Protein AF-D6AC96-F1 (afdb_monomer)

pLDDT: mean 76.66, std 16.18, range [40.34, 94.44]

Nearest PDB structures (foldseek):
  7p3f-assembly1_C  TM=6.877E-01  e=2.496E+00  Streptomyces coelicolor A3(2)
  7oyc-assembly1_X2  TM=3.432E-01  e=4.696E+00  Xenopus laevis
  9cai-assembly1_AX  TM=2.100E-01  e=1.604E+00  Caenorhabditis elegans
  8rxh-assembly1_SP  TM=2.073E-01  e=1.939E+00  Leishmania major strain Friedlin
  6zj3-assembly1_SP  TM=2.235E-01  e=3.018E+00  Euglena gracilis

Secondary structure (DSSP, 8-state):
-----------EEEEEE-TTS-TT---EEEEETTT-PEEEE-EEPPHHHHHHHHHH--STTS--SPPTT---EEPPGGGGGGSPP---S-------

Solvent-accessible surface area (backbone atoms only — not comparable to full-atom values): 6417 Å² total; per-residue (Å²): 135,83,78,80,74,77,71,78,72,76,44,66,42,83,55,46,62,45,89,85,44,63,100,84,60,60,38,32,37,29,34,25,73,76,80,71,46,76,48,72,50,58,47,72,49,51,70,68,60,49,53,52,53,37,71,74,48,57,66,92,95,53,78,58,73,78,54,94,93,55,79,63,64,47,73,63,77,84,52,56,81,52,55,84,74,79,74,77,80,74,83,77,76,81,80,134

Foldseek 3Di:
DDPPPPPPPQPWAWQDWDPPDDPPFIWTWTARPVPRDIDIDAAFDDPVRLVVQPVVPDDPPDHSDADPPGTDGDDDPVCVVSDDDDPPDDPPPDDD

Organism: NCBI:txid457431

Structure (mmCIF, N/CA/C/O backbone):
data_AF-D6AC96-F1
#
_entry.id   AF-D6AC96-F1
#
loop_
_atom_site.group_PDB
_atom_site.id
_atom_site.type_symbol
_atom_site.label_atom_id
_atom_site.label_alt_id
_atom_site.label_comp_id
_atom_site.label_asym_id
_atom_site.label_entity_id
_atom_site.label_seq_id
_atom_site.pdbx_PDB_ins_code
_atom_site.Cartn_x
_atom_site.Cartn_y
_atom_site.Cartn_z
_atom_site.occupancy
_atom_site.B_iso_or_equiv
_atom_site.auth_seq_id
_atom_site.auth_comp_id
_atom_site.auth_asym_id
_atom_site.auth_atom_id
_atom_site.pdbx_PDB_model_num
ATOM 1 N N . MET A 1 1 ? -19.832 -30.135 -19.142 1.00 45.22 1 MET A N 1
ATOM 2 C CA . MET A 1 1 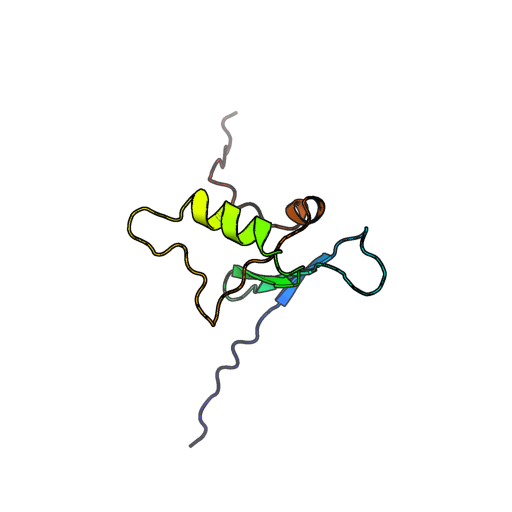? -18.846 -30.052 -18.044 1.00 45.22 1 MET A CA 1
ATOM 3 C C . MET A 1 1 ? -18.895 -28.633 -17.521 1.00 45.22 1 MET A C 1
ATOM 5 O O . MET A 1 1 ? -18.444 -27.725 -18.198 1.00 45.22 1 MET A O 1
ATOM 9 N N . GLN A 1 2 ? -19.592 -28.431 -16.408 1.00 40.34 2 GLN A N 1
ATOM 10 C CA . GLN A 1 2 ? -19.753 -27.117 -15.7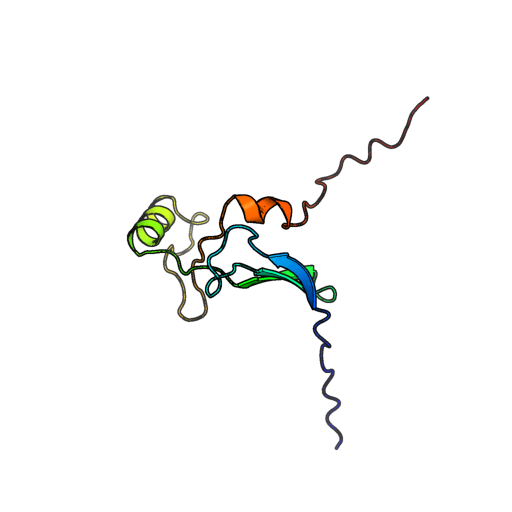87 1.00 40.34 2 GLN A CA 1
ATOM 11 C C . GLN A 1 2 ? -18.550 -26.959 -14.865 1.00 40.34 2 GLN A C 1
ATOM 13 O O . GLN A 1 2 ? -18.499 -27.578 -13.805 1.00 40.34 2 GLN A O 1
ATOM 18 N N . SER A 1 3 ? -17.532 -26.238 -15.327 1.00 51.44 3 SER A N 1
ATOM 19 C CA . SER A 1 3 ? -16.423 -25.830 -14.477 1.00 51.44 3 SER A CA 1
ATOM 20 C C . SER A 1 3 ? -16.999 -24.881 -13.445 1.00 51.44 3 SER A C 1
ATOM 22 O O . SER A 1 3 ? -17.334 -23.759 -13.779 1.00 51.44 3 SER A O 1
ATOM 24 N N . THR A 1 4 ? -17.194 -25.330 -12.212 1.00 52.16 4 THR A N 1
ATOM 25 C CA . THR A 1 4 ? -17.625 -24.460 -11.120 1.00 52.16 4 THR A CA 1
ATOM 26 C C . THR A 1 4 ? -16.506 -23.460 -10.851 1.00 52.16 4 THR A C 1
ATOM 28 O O . THR A 1 4 ? -15.572 -23.748 -10.104 1.00 52.16 4 THR A O 1
ATOM 31 N N . TRP A 1 5 ? -16.562 -22.286 -11.479 1.00 55.69 5 TRP A N 1
ATOM 32 C CA . TRP A 1 5 ? -15.777 -21.143 -11.036 1.00 55.69 5 TRP A CA 1
ATOM 33 C C . TRP A 1 5 ? -16.268 -20.841 -9.626 1.00 55.69 5 TRP A C 1
ATOM 35 O O . TRP A 1 5 ? -17.359 -20.307 -9.429 1.00 55.69 5 TRP A O 1
ATOM 45 N N . ARG A 1 6 ? -15.486 -21.229 -8.618 1.00 53.78 6 ARG A N 1
ATOM 46 C CA . ARG A 1 6 ? -15.567 -20.561 -7.327 1.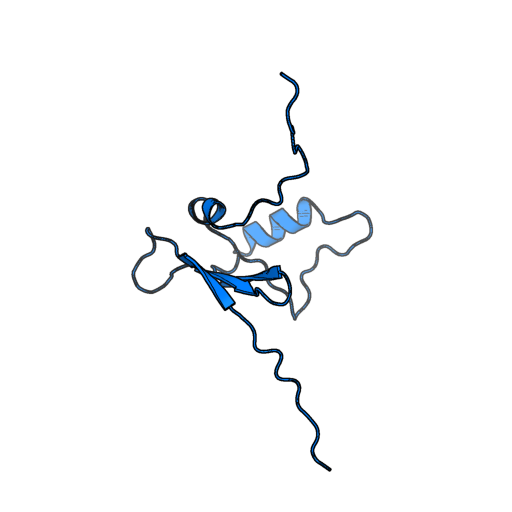00 53.78 6 ARG A CA 1
ATOM 47 C C . ARG A 1 6 ? -15.111 -19.142 -7.623 1.00 53.78 6 ARG A C 1
ATOM 49 O O . ARG A 1 6 ? -13.915 -18.876 -7.631 1.00 53.78 6 ARG A O 1
ATOM 56 N N . ALA A 1 7 ? -16.047 -18.259 -7.955 1.00 56.53 7 ALA A N 1
ATOM 57 C CA . ALA A 1 7 ? -15.803 -16.849 -7.759 1.00 56.53 7 ALA A CA 1
ATOM 58 C C . ALA A 1 7 ? -15.444 -16.736 -6.277 1.00 56.53 7 ALA A C 1
ATOM 60 O O . ALA A 1 7 ? -16.291 -16.954 -5.409 1.00 56.53 7 ALA A O 1
ATOM 61 N N . VAL A 1 8 ? -14.165 -16.511 -5.984 1.00 58.97 8 VAL A N 1
ATOM 62 C CA . VAL A 1 8 ? -13.805 -15.881 -4.724 1.00 58.97 8 VAL A CA 1
ATOM 63 C C . VAL A 1 8 ? -14.478 -14.524 -4.830 1.00 58.97 8 VAL A C 1
ATOM 65 O O . VAL A 1 8 ? -14.032 -13.651 -5.568 1.00 58.97 8 VAL A O 1
ATOM 68 N N . ILE A 1 9 ? -15.665 -14.418 -4.245 1.00 60.84 9 ILE A N 1
ATOM 69 C CA . ILE A 1 9 ? -16.349 -13.147 -4.089 1.00 60.84 9 ILE A CA 1
ATOM 70 C C . ILE A 1 9 ? -15.452 -12.328 -3.165 1.00 60.84 9 ILE A C 1
ATOM 72 O O . ILE A 1 9 ? -15.489 -12.525 -1.957 1.00 60.84 9 ILE A O 1
ATOM 76 N N . MET A 1 10 ? -14.574 -11.505 -3.749 1.00 68.19 10 MET A N 1
ATOM 77 C CA . MET A 1 10 ? -13.724 -10.569 -3.013 1.00 68.19 10 MET A CA 1
ATOM 78 C C . MET A 1 10 ? -14.647 -9.670 -2.197 1.00 68.19 10 MET A C 1
ATOM 80 O O . MET A 1 10 ? -15.344 -8.811 -2.747 1.00 68.19 10 MET A O 1
ATOM 84 N N . ALA A 1 11 ? -14.708 -9.916 -0.892 1.00 84.94 11 ALA A N 1
ATOM 85 C CA . ALA A 1 11 ? -15.562 -9.177 0.018 1.00 84.94 11 ALA A CA 1
ATOM 86 C C . ALA A 1 11 ? -14.800 -7.927 0.457 1.00 84.94 11 ALA A C 1
ATOM 88 O O . ALA A 1 11 ? -14.304 -7.843 1.576 1.00 84.94 11 ALA A O 1
ATOM 89 N N . LEU A 1 12 ? -14.651 -6.978 -0.470 1.00 90.25 12 LEU A N 1
ATOM 90 C CA . LEU A 1 12 ? -13.923 -5.743 -0.210 1.00 90.25 12 LEU A CA 1
ATOM 91 C C . LEU A 1 12 ? -14.744 -4.832 0.701 1.00 90.25 12 LEU A C 1
ATOM 93 O O . LEU A 1 12 ? -15.749 -4.245 0.292 1.00 90.25 12 LEU A O 1
ATOM 97 N N . ARG A 1 13 ? -14.278 -4.670 1.933 1.00 91.31 13 ARG A N 1
ATOM 98 C CA . ARG A 1 13 ? -14.801 -3.709 2.892 1.00 91.31 13 ARG A CA 1
ATOM 99 C C . ARG A 1 13 ? -13.972 -2.438 2.857 1.00 91.31 13 ARG A C 1
ATOM 101 O O . ARG A 1 13 ? -12.771 -2.453 3.102 1.00 91.31 13 ARG A O 1
ATOM 108 N N . PHE A 1 14 ? -14.628 -1.320 2.575 1.00 92.62 14 PHE A N 1
ATOM 109 C CA . PHE A 1 14 ? -14.000 -0.003 2.612 1.00 92.62 14 PHE A CA 1
ATOM 110 C C . PHE A 1 14 ? -13.519 0.335 4.031 1.00 92.62 14 PHE A C 1
ATOM 112 O O . PHE A 1 14 ? -14.285 0.207 4.990 1.00 92.62 14 PHE A O 1
ATOM 119 N N . LEU A 1 15 ? -12.261 0.768 4.153 1.00 91.44 15 LEU A N 1
ATOM 120 C CA . LEU A 1 15 ? -11.661 1.180 5.425 1.00 91.44 15 LEU A CA 1
ATOM 121 C C . LEU A 1 15 ? -11.496 2.697 5.525 1.00 91.44 15 LEU A C 1
ATOM 123 O O . LEU A 1 15 ? -11.747 3.261 6.588 1.00 91.44 15 LEU A O 1
ATOM 127 N N . GLY A 1 16 ? -11.106 3.363 4.439 1.00 90.94 16 GLY A N 1
ATOM 128 C CA . GLY A 1 16 ? -10.930 4.810 4.454 1.00 90.94 16 GLY A CA 1
ATOM 129 C C . GLY A 1 16 ? -10.348 5.381 3.171 1.00 90.94 16 GLY A C 1
ATOM 130 O O . GLY A 1 16 ? -9.830 4.657 2.321 1.00 90.94 16 GLY A O 1
ATOM 131 N N . ILE A 1 17 ? -10.437 6.702 3.071 1.00 89.38 17 ILE A N 1
ATOM 132 C CA . ILE A 1 17 ? -9.945 7.534 1.973 1.00 89.38 17 ILE A CA 1
ATOM 133 C C . ILE A 1 17 ? -9.268 8.769 2.564 1.00 89.38 17 ILE A C 1
ATOM 135 O O . ILE A 1 17 ? -9.674 9.223 3.636 1.00 89.38 17 ILE A O 1
ATOM 139 N N . ASP A 1 18 ? -8.253 9.310 1.893 1.00 84.25 18 ASP A N 1
ATOM 140 C CA . ASP A 1 18 ? -7.558 10.513 2.356 1.00 84.25 18 ASP A CA 1
ATOM 141 C C . ASP A 1 18 ? -8.496 11.736 2.300 1.00 84.25 18 ASP A C 1
ATOM 143 O O . ASP A 1 18 ? -8.802 12.218 1.201 1.00 84.25 18 ASP A O 1
ATOM 147 N N . PRO A 1 19 ? -8.929 12.285 3.454 1.00 72.06 19 PRO A N 1
ATOM 148 C CA . PRO A 1 19 ? -9.869 13.403 3.489 1.00 72.06 19 PRO A CA 1
ATOM 149 C C . PRO A 1 19 ? -9.239 14.731 3.050 1.00 72.06 19 PRO A C 1
ATOM 151 O O . PRO A 1 19 ? -9.960 15.701 2.839 1.00 72.06 19 PRO A O 1
ATOM 154 N N . ASN A 1 20 ? -7.908 14.790 2.940 1.00 72.44 20 ASN A N 1
ATOM 155 C CA . ASN A 1 20 ? -7.166 15.996 2.574 1.00 72.44 20 ASN A CA 1
ATOM 156 C C . ASN A 1 20 ? -6.751 16.008 1.097 1.00 72.44 20 ASN A C 1
ATOM 158 O O . ASN A 1 20 ? -6.043 16.926 0.675 1.00 72.44 20 ASN A O 1
ATOM 162 N N . SER A 1 21 ? -7.144 14.995 0.320 1.00 64.62 21 SER A N 1
ATOM 163 C CA . SER A 1 21 ? -6.743 14.905 -1.081 1.00 64.62 21 SER A CA 1
ATOM 164 C C . SER A 1 21 ? -7.502 15.895 -1.979 1.00 64.62 21 SER A C 1
ATOM 166 O O . SER A 1 21 ? -8.709 16.094 -1.807 1.00 64.62 21 SER A O 1
ATOM 168 N N . PRO A 1 22 ? -6.824 16.525 -2.959 1.00 60.97 22 PRO A N 1
ATOM 169 C CA . PRO A 1 22 ? -7.506 17.191 -4.061 1.00 60.97 22 PRO A CA 1
ATOM 170 C C . PRO A 1 22 ? -8.317 16.165 -4.868 1.00 60.97 22 PRO A C 1
ATOM 172 O O . PRO A 1 22 ? -7.985 14.984 -4.905 1.00 60.97 22 PRO A O 1
ATOM 175 N N . THR A 1 23 ? -9.383 16.637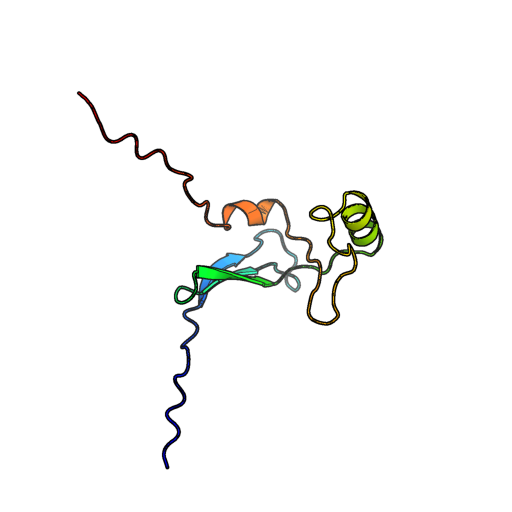 -5.511 1.00 56.06 23 THR A N 1
ATOM 176 C CA . THR A 1 23 ? -10.563 15.888 -5.994 1.00 56.06 23 THR A CA 1
ATOM 177 C C . THR A 1 23 ? -10.299 14.699 -6.936 1.00 56.06 23 THR A C 1
ATOM 179 O O . THR A 1 23 ? -11.238 13.968 -7.234 1.00 56.06 23 THR A O 1
ATOM 182 N N . ASP A 1 24 ? -9.062 14.493 -7.393 1.00 58.69 24 ASP A N 1
ATOM 183 C CA . ASP A 1 24 ? -8.694 13.492 -8.405 1.00 58.69 24 ASP A CA 1
ATOM 184 C C . ASP A 1 24 ? -7.701 12.423 -7.900 1.00 58.69 24 ASP A C 1
ATOM 186 O O . ASP A 1 24 ? -7.549 11.372 -8.518 1.00 58.69 24 ASP A O 1
ATOM 190 N N . GLU A 1 25 ? -7.049 12.636 -6.752 1.00 66.25 25 GLU A N 1
ATOM 191 C CA . GLU A 1 25 ? -5.996 11.744 -6.254 1.00 66.25 25 GLU A CA 1
ATOM 192 C C . GLU A 1 25 ? -6.241 11.350 -4.801 1.00 66.25 25 GLU A C 1
ATOM 194 O O . GLU A 1 25 ? -5.624 11.879 -3.881 1.00 66.25 25 GLU A O 1
ATOM 199 N N . SER A 1 26 ? -7.147 10.402 -4.577 1.00 82.19 26 SER A N 1
ATOM 200 C CA . SER A 1 26 ? -7.549 10.018 -3.224 1.00 82.19 26 SER A CA 1
ATOM 201 C C . SER A 1 26 ? -7.057 8.617 -2.852 1.00 82.19 26 SER A C 1
ATOM 203 O O . SER A 1 26 ? -7.688 7.618 -3.219 1.00 82.19 26 SER A O 1
ATOM 205 N N . PRO A 1 27 ? -5.937 8.506 -2.109 1.00 89.06 27 PRO A N 1
ATOM 206 C CA . PRO A 1 27 ? -5.501 7.248 -1.527 1.00 89.06 27 PRO A CA 1
ATOM 207 C C . PRO A 1 27 ? -6.636 6.570 -0.775 1.00 89.06 27 PRO A C 1
ATOM 209 O O . PRO A 1 27 ? -7.304 7.205 0.040 1.00 89.06 27 PRO A O 1
ATOM 212 N N . THR A 1 28 ? -6.856 5.292 -1.063 1.00 92.00 28 THR A N 1
ATOM 213 C CA . THR A 1 28 ? -8.002 4.530 -0.566 1.00 92.00 28 THR A CA 1
ATOM 214 C C . THR A 1 28 ? -7.564 3.137 -0.137 1.00 92.00 28 THR A C 1
ATOM 216 O O . THR A 1 28 ? -6.711 2.518 -0.777 1.00 92.0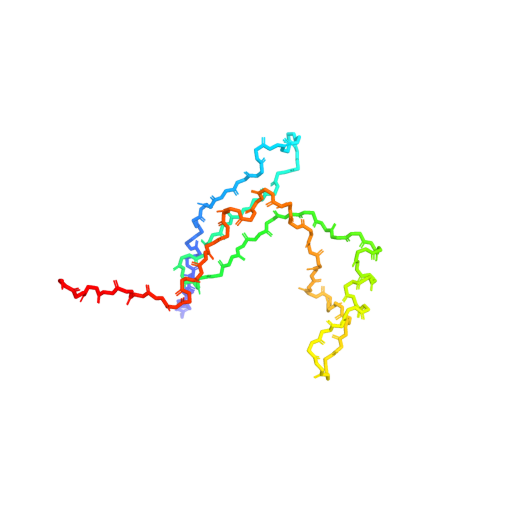0 28 THR A O 1
ATOM 219 N N . ILE A 1 29 ? -8.139 2.655 0.964 1.00 93.81 29 ILE A N 1
ATOM 220 C CA . ILE A 1 29 ? -7.839 1.346 1.541 1.00 93.81 29 ILE A CA 1
ATOM 221 C C . ILE A 1 29 ? -9.131 0.537 1.657 1.00 93.81 29 ILE A C 1
ATOM 223 O O . ILE A 1 29 ? -10.145 1.014 2.178 1.00 93.81 29 ILE A O 1
ATOM 227 N N . T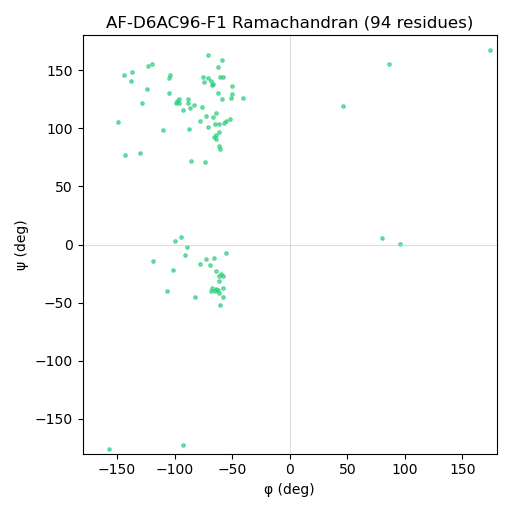RP A 1 30 ? -9.055 -0.719 1.228 1.00 94.44 30 TRP A N 1
ATOM 228 C CA . TRP A 1 30 ? -10.062 -1.747 1.453 1.00 94.44 30 TRP A CA 1
ATOM 229 C C . TRP A 1 30 ? -9.430 -2.951 2.155 1.00 94.44 30 TRP A C 1
ATOM 231 O O . TRP A 1 30 ? -8.237 -3.209 2.005 1.00 94.44 30 TRP A O 1
ATOM 241 N N . LEU A 1 31 ? -10.237 -3.699 2.898 1.00 93.00 31 LEU A N 1
ATOM 242 C CA . LEU A 1 31 ? -9.897 -5.024 3.404 1.00 93.00 31 LEU A CA 1
ATOM 243 C C . LEU A 1 31 ? -10.651 -6.064 2.585 1.00 93.00 31 LEU A C 1
ATOM 245 O O . LEU A 1 31 ? -11.866 -5.949 2.449 1.00 93.00 31 LEU A O 1
ATOM 249 N N . ASP A 1 32 ? -9.968 -7.083 2.083 1.00 92.56 32 ASP A N 1
ATOM 250 C CA . ASP A 1 32 ? -10.644 -8.295 1.636 1.00 92.56 32 ASP A CA 1
ATOM 251 C C . ASP A 1 32 ? -11.015 -9.134 2.867 1.00 92.56 32 ASP A C 1
ATOM 253 O O . ASP A 1 32 ? -10.151 -9.744 3.495 1.00 92.56 32 ASP A O 1
ATOM 257 N N . ASP A 1 33 ? -12.299 -9.165 3.240 1.00 87.31 33 ASP A N 1
ATOM 258 C CA . ASP A 1 33 ? -12.775 -9.934 4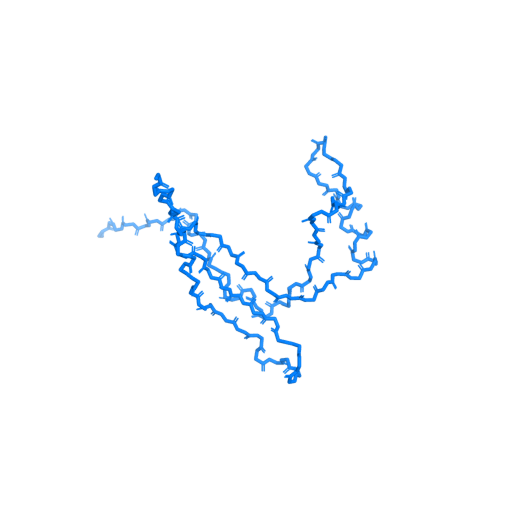.401 1.00 87.31 33 ASP A CA 1
ATOM 259 C C . ASP A 1 33 ? -12.613 -11.463 4.203 1.00 87.31 33 ASP A C 1
ATOM 261 O O . ASP A 1 33 ? -12.757 -12.223 5.162 1.00 87.31 33 ASP A O 1
ATOM 265 N N . VAL A 1 34 ? -12.309 -11.944 2.987 1.00 87.50 34 VAL A N 1
ATOM 266 C CA . VAL A 1 34 ? -12.064 -13.372 2.720 1.00 87.50 34 VAL A CA 1
ATOM 267 C C . VAL A 1 34 ? -10.633 -13.775 3.062 1.00 87.50 34 VAL A C 1
ATOM 269 O O . VAL A 1 34 ? -10.426 -14.835 3.656 1.00 87.50 34 VAL A O 1
ATOM 272 N N . THR A 1 35 ? -9.647 -12.973 2.662 1.00 88.62 35 THR A N 1
ATOM 273 C CA . THR A 1 35 ? -8.223 -13.308 2.832 1.00 88.62 35 THR A CA 1
ATOM 274 C C . THR A 1 35 ? -7.577 -12.584 4.009 1.00 88.62 35 THR A C 1
ATOM 276 O O . THR A 1 35 ? -6.579 -13.060 4.546 1.00 88.62 35 THR A O 1
ATOM 279 N N . GLY A 1 36 ? -8.160 -11.465 4.442 1.00 87.81 36 GLY A N 1
ATOM 280 C CA . GLY A 1 36 ? -7.550 -10.529 5.382 1.00 87.81 36 GLY A CA 1
ATOM 281 C C . GLY A 1 36 ? -6.535 -9.584 4.731 1.00 87.81 36 GLY A C 1
ATOM 282 O O . GLY A 1 36 ? -5.886 -8.823 5.448 1.00 87.81 36 GLY A O 1
ATOM 283 N N . ASP A 1 37 ? -6.389 -9.612 3.402 1.00 91.06 37 ASP A N 1
ATOM 284 C CA . ASP A 1 37 ? -5.441 -8.760 2.686 1.00 91.06 37 ASP A CA 1
ATOM 285 C C . ASP A 1 37 ? -5.939 -7.315 2.600 1.00 91.06 37 ASP A C 1
ATOM 287 O O . ASP A 1 37 ? -7.126 -7.040 2.405 1.00 91.06 37 ASP A O 1
ATOM 291 N N . LEU A 1 38 ? -5.004 -6.369 2.690 1.00 92.81 38 LEU A N 1
ATOM 292 C CA . LEU A 1 38 ? -5.285 -4.967 2.410 1.00 92.81 38 LEU A CA 1
ATOM 293 C C . LEU A 1 38 ? -5.086 -4.681 0.925 1.00 92.81 38 LEU A C 1
ATOM 295 O O . LEU A 1 38 ? -4.002 -4.881 0.379 1.00 92.81 38 LEU A O 1
ATOM 299 N N . ILE A 1 39 ? -6.122 -4.135 0.297 1.00 93.31 39 ILE A N 1
ATOM 300 C CA . ILE A 1 39 ? -6.053 -3.594 -1.057 1.00 93.31 39 ILE A CA 1
ATOM 301 C C . ILE A 1 39 ? -5.891 -2.082 -0.934 1.00 93.31 39 ILE A C 1
ATOM 303 O O . ILE A 1 39 ? -6.709 -1.416 -0.298 1.00 93.31 39 ILE A O 1
ATOM 307 N N . ILE A 1 40 ? -4.818 -1.537 -1.506 1.00 92.81 40 ILE A N 1
ATOM 308 C CA . ILE A 1 40 ? -4.438 -0.131 -1.329 1.00 92.81 40 ILE A CA 1
ATOM 309 C C . ILE A 1 40 ? -4.229 0.521 -2.694 1.00 92.81 40 ILE A C 1
ATOM 311 O O . ILE A 1 40 ? -3.357 0.115 -3.459 1.00 92.81 40 ILE A O 1
ATOM 315 N N . GLN A 1 41 ? -4.990 1.580 -2.965 1.00 91.56 41 GLN A N 1
ATOM 316 C CA . GLN A 1 41 ? -4.709 2.526 -4.041 1.00 91.56 41 GLN A CA 1
ATOM 317 C C . GLN A 1 41 ? -3.995 3.734 -3.433 1.00 91.56 41 GLN A C 1
ATOM 319 O O . GLN A 1 41 ? -4.526 4.367 -2.525 1.00 91.56 41 GLN A O 1
ATOM 324 N N . SER A 1 42 ? -2.800 4.069 -3.919 1.00 91.75 42 SER A N 1
ATOM 325 C CA . SER A 1 42 ? -2.052 5.251 -3.474 1.00 91.75 42 SER A CA 1
ATOM 326 C C . SER A 1 42 ? -1.043 5.698 -4.539 1.00 91.75 42 SER A C 1
ATOM 328 O O . SER A 1 42 ? -0.974 5.124 -5.625 1.00 91.75 42 SER A O 1
ATOM 330 N N . TYR A 1 43 ? -0.247 6.715 -4.222 1.00 89.19 43 TYR A N 1
ATOM 331 C CA . TYR A 1 43 ? 0.802 7.252 -5.085 1.00 89.19 43 TYR A CA 1
ATOM 332 C C . TYR A 1 43 ? 1.947 6.260 -5.291 1.00 89.19 43 TYR A C 1
ATOM 334 O O . TYR A 1 43 ? 2.426 5.660 -4.329 1.00 89.19 43 TYR A O 1
ATOM 342 N N . VAL A 1 44 ? 2.458 6.154 -6.517 1.00 90.62 44 VAL A N 1
ATOM 343 C CA . VAL A 1 44 ? 3.731 5.466 -6.787 1.00 90.62 44 VAL A CA 1
ATOM 344 C C . VAL A 1 44 ? 4.875 6.267 -6.157 1.00 90.62 44 VAL A C 1
ATOM 346 O O . VAL A 1 44 ? 4.881 7.498 -6.212 1.00 90.62 44 VAL A O 1
ATOM 349 N N . ALA A 1 45 ? 5.821 5.585 -5.511 1.00 89.38 45 ALA A N 1
ATOM 350 C CA . ALA A 1 45 ? 6.988 6.230 -4.921 1.00 89.38 45 ALA A CA 1
ATOM 351 C C . ALA A 1 45 ? 7.921 6.785 -6.012 1.00 89.38 45 ALA A C 1
ATOM 353 O O . ALA A 1 45 ? 8.130 6.154 -7.048 1.00 89.38 45 ALA A O 1
ATOM 354 N N . ASP A 1 46 ? 8.499 7.962 -5.775 1.00 90.00 46 ASP A N 1
ATOM 355 C CA . ASP A 1 46 ? 9.481 8.553 -6.684 1.00 90.00 46 ASP A CA 1
ATOM 356 C C . ASP A 1 46 ? 10.820 7.795 -6.650 1.00 90.00 46 ASP A C 1
ATOM 358 O O . ASP A 1 46 ? 11.116 7.045 -5.715 1.00 90.00 46 ASP A O 1
ATOM 362 N N . ALA A 1 47 ? 11.653 8.020 -7.669 1.00 87.38 47 ALA A N 1
ATOM 363 C CA . ALA A 1 47 ? 12.927 7.324 -7.828 1.00 87.38 47 ALA A CA 1
ATOM 364 C C . ALA A 1 47 ? 13.874 7.497 -6.628 1.00 87.38 47 ALA A C 1
ATOM 366 O O . ALA A 1 47 ? 14.521 6.530 -6.233 1.00 87.38 47 ALA A O 1
ATOM 367 N N . GLY A 1 48 ? 13.919 8.681 -6.005 1.00 89.44 48 GLY A N 1
ATOM 368 C CA . GLY A 1 48 ? 14.782 8.928 -4.848 1.00 89.44 48 GLY A CA 1
ATOM 369 C C . GLY A 1 48 ? 14.321 8.152 -3.615 1.00 89.44 48 GLY A C 1
ATOM 370 O O . GLY A 1 48 ? 15.133 7.556 -2.906 1.00 89.44 48 GLY A O 1
ATOM 371 N N . THR A 1 49 ? 13.005 8.079 -3.395 1.00 88.81 49 THR A N 1
ATOM 372 C CA . THR A 1 49 ? 12.423 7.224 -2.351 1.00 88.81 49 THR A CA 1
ATOM 373 C C . THR A 1 49 ? 12.734 5.745 -2.606 1.00 88.81 49 THR A C 1
ATOM 375 O O . THR A 1 49 ? 13.095 5.025 -1.673 1.00 88.81 49 THR A O 1
ATOM 378 N N . VAL A 1 50 ? 12.644 5.291 -3.863 1.00 87.31 50 VAL A N 1
ATOM 379 C CA . VAL A 1 50 ? 13.003 3.921 -4.273 1.00 87.31 50 VAL A CA 1
ATOM 380 C C . VAL A 1 50 ? 14.461 3.609 -3.983 1.00 87.31 50 VAL A C 1
ATOM 382 O O . VAL A 1 50 ? 14.738 2.611 -3.322 1.00 87.31 50 VAL A O 1
ATOM 385 N N . GLU A 1 51 ? 15.390 4.450 -4.422 1.00 85.69 51 GLU A N 1
ATOM 386 C CA . GLU A 1 51 ? 16.818 4.253 -4.163 1.00 85.69 51 GLU A CA 1
ATOM 387 C C . GLU A 1 51 ? 17.110 4.188 -2.664 1.00 85.69 51 GLU A C 1
ATOM 389 O O . GLU A 1 51 ? 17.769 3.255 -2.202 1.00 85.69 51 GLU A O 1
ATOM 394 N N . ARG A 1 52 ? 16.529 5.095 -1.872 1.00 85.69 52 ARG A N 1
ATOM 395 C CA . ARG A 1 52 ? 16.761 5.110 -0.427 1.00 85.69 52 ARG A CA 1
ATOM 396 C C . ARG A 1 52 ? 16.221 3.864 0.274 1.00 85.69 52 ARG A C 1
ATOM 398 O O . ARG A 1 52 ? 16.881 3.338 1.168 1.00 85.69 52 ARG A O 1
ATOM 405 N N . ALA A 1 53 ? 15.048 3.374 -0.125 1.00 85.56 53 ALA A N 1
ATOM 406 C CA . ALA A 1 53 ? 14.497 2.129 0.409 1.00 85.56 53 ALA A CA 1
ATOM 407 C C . ALA A 1 53 ? 15.403 0.928 0.087 1.00 85.56 53 ALA A C 1
ATOM 409 O O . ALA A 1 53 ? 15.639 0.082 0.949 1.00 85.56 53 ALA A O 1
ATOM 410 N N . LYS A 1 54 ? 15.979 0.892 -1.121 1.00 82.94 54 LYS A N 1
ATOM 411 C CA . LYS A 1 54 ? 16.940 -0.143 -1.526 1.00 82.94 54 LYS A CA 1
ATOM 412 C C . LYS A 1 54 ? 18.227 -0.107 -0.705 1.00 82.94 54 LYS A C 1
ATOM 414 O O . LYS A 1 54 ? 18.748 -1.166 -0.371 1.00 82.94 54 LYS A O 1
ATOM 419 N N . GLU A 1 55 ? 18.726 1.080 -0.363 1.00 82.75 55 GLU A N 1
ATOM 420 C CA . GLU A 1 55 ? 19.927 1.250 0.470 1.00 82.75 55 GLU A CA 1
ATOM 421 C C . GLU A 1 55 ? 19.736 0.786 1.915 1.00 82.75 55 GLU A C 1
ATOM 423 O O . GLU A 1 55 ? 20.662 0.235 2.508 1.00 82.75 55 GLU A O 1
ATOM 428 N N . VAL A 1 56 ? 18.551 1.015 2.496 1.00 82.38 56 VAL A N 1
ATOM 429 C CA . VAL A 1 56 ? 18.209 0.488 3.832 1.00 82.38 56 VAL A CA 1
ATOM 430 C C . VAL A 1 56 ? 18.236 -1.044 3.827 1.00 82.38 56 VAL A C 1
ATOM 432 O O . VAL A 1 56 ? 18.557 -1.661 4.842 1.00 82.38 56 VAL A O 1
ATOM 435 N N . GLY A 1 57 ? 17.995 -1.639 2.659 1.00 65.69 57 GLY A N 1
ATOM 436 C CA . GLY A 1 57 ? 18.072 -3.068 2.436 1.00 65.69 57 GLY A CA 1
ATOM 437 C C . GLY A 1 57 ? 16.767 -3.775 2.779 1.00 65.69 57 GLY A C 1
ATOM 438 O O . GLY A 1 57 ? 15.953 -3.312 3.577 1.00 65.69 57 GLY A O 1
ATOM 439 N N . SER A 1 58 ? 16.581 -4.928 2.143 1.00 64.12 58 SER A N 1
ATOM 440 C CA . SER A 1 58 ? 15.578 -5.909 2.543 1.00 64.12 58 SER A CA 1
ATOM 441 C C . SER A 1 58 ? 16.215 -6.925 3.502 1.00 64.12 58 SER A C 1
ATOM 443 O O . SER A 1 58 ? 17.358 -6.774 3.939 1.00 64.12 58 SER A O 1
ATOM 445 N N . ILE A 1 59 ? 15.474 -7.975 3.836 1.00 58.59 59 ILE A N 1
ATOM 446 C CA . ILE A 1 59 ? 15.931 -9.097 4.661 1.00 58.59 59 ILE A CA 1
ATOM 447 C C . ILE A 1 59 ? 17.279 -9.624 4.111 1.00 58.59 59 ILE A C 1
ATOM 449 O O . ILE A 1 59 ? 17.413 -9.765 2.890 1.00 58.59 59 ILE A O 1
ATOM 453 N N . PRO A 1 60 ? 18.284 -9.926 4.961 1.00 55.06 60 PRO A N 1
ATOM 454 C CA . PRO A 1 60 ? 19.584 -10.408 4.496 1.00 55.06 60 PRO A CA 1
ATOM 455 C C . PRO A 1 60 ? 19.454 -11.596 3.530 1.00 55.06 60 PRO A C 1
ATOM 457 O O . PRO A 1 60 ? 18.830 -12.600 3.862 1.00 55.06 60 PRO A O 1
ATOM 460 N N . GLY A 1 61 ? 20.053 -11.485 2.340 1.00 58.12 61 GLY A N 1
ATOM 461 C CA . GLY A 1 61 ? 20.018 -12.530 1.307 1.00 58.12 61 GLY A CA 1
ATOM 462 C C . GLY A 1 61 ? 18.939 -12.363 0.230 1.00 58.12 61 GLY A C 1
ATOM 463 O O . GLY A 1 61 ? 18.883 -13.184 -0.682 1.00 58.12 61 GLY A O 1
ATOM 464 N N . HIS A 1 62 ? 18.124 -11.305 0.286 1.00 58.88 62 HIS A N 1
ATOM 465 C CA . HIS A 1 62 ? 17.156 -10.970 -0.761 1.00 58.88 62 HIS A CA 1
ATOM 466 C C . HIS A 1 62 ? 17.629 -9.792 -1.618 1.00 58.88 62 HIS A C 1
ATOM 468 O O . HIS A 1 62 ? 18.273 -8.865 -1.124 1.00 58.88 62 HIS A O 1
ATOM 474 N N . SER A 1 63 ? 17.297 -9.827 -2.913 1.00 67.69 63 SER A N 1
ATOM 475 C CA . SER A 1 63 ? 17.504 -8.678 -3.797 1.00 67.69 63 SER A CA 1
ATOM 476 C C . SER A 1 63 ? 16.695 -7.483 -3.294 1.00 67.69 63 SER A C 1
ATOM 478 O O . SER A 1 63 ? 15.583 -7.641 -2.792 1.00 67.69 63 SER A O 1
ATOM 480 N N . THR A 1 64 ? 17.257 -6.289 -3.436 1.00 71.62 64 THR A N 1
ATOM 481 C CA . THR A 1 64 ? 16.561 -5.025 -3.171 1.00 71.62 64 THR A CA 1
ATOM 482 C C . THR A 1 64 ? 15.838 -4.508 -4.416 1.00 71.62 64 THR A C 1
ATOM 484 O O . THR A 1 64 ? 15.171 -3.478 -4.372 1.00 71.62 64 THR A O 1
ATOM 487 N N . GLU A 1 65 ? 15.950 -5.198 -5.552 1.00 76.88 65 GLU A N 1
ATOM 488 C CA . GLU A 1 65 ? 15.208 -4.837 -6.755 1.00 76.88 65 GLU A CA 1
ATOM 489 C C . GLU A 1 65 ? 13.714 -5.130 -6.614 1.00 76.88 65 GLU A C 1
ATOM 491 O O . GLU A 1 65 ? 13.324 -6.131 -6.022 1.00 76.88 65 GLU A O 1
ATOM 496 N N . ILE A 1 66 ? 12.891 -4.246 -7.185 1.00 78.38 66 ILE A N 1
ATOM 497 C CA . ILE A 1 66 ? 11.435 -4.398 -7.234 1.00 78.38 66 ILE A CA 1
ATOM 498 C C . ILE A 1 66 ? 11.107 -5.234 -8.483 1.00 78.38 66 ILE A C 1
ATOM 500 O O . ILE A 1 66 ? 11.433 -4.793 -9.590 1.00 78.38 66 ILE A O 1
ATOM 504 N N . PRO A 1 67 ? 10.506 -6.429 -8.343 1.00 83.12 67 PRO A N 1
ATOM 505 C CA . PRO A 1 67 ? 10.076 -7.258 -9.464 1.00 83.12 67 PRO A CA 1
ATOM 506 C C . PRO A 1 67 ? 9.073 -6.553 -10.395 1.00 83.12 67 PRO A C 1
ATOM 508 O O . PRO A 1 67 ? 8.361 -5.651 -9.962 1.00 83.12 67 PRO A O 1
ATOM 511 N N . PRO A 1 68 ? 8.922 -7.001 -11.658 1.00 81.56 68 PRO A N 1
ATOM 512 C CA . PRO A 1 68 ? 8.010 -6.374 -12.624 1.00 81.56 68 PRO A CA 1
ATOM 513 C C . PRO A 1 68 ? 6.532 -6.353 -12.208 1.00 81.56 68 PRO A C 1
ATOM 515 O O . PRO A 1 68 ? 5.763 -5.533 -12.699 1.00 81.56 68 PRO A O 1
ATOM 518 N N . ASN A 1 69 ? 6.121 -7.290 -11.352 1.00 83.06 69 ASN A N 1
ATOM 519 C CA . ASN A 1 69 ? 4.758 -7.420 -10.838 1.00 83.06 69 ASN A CA 1
ATOM 520 C C . ASN A 1 69 ? 4.556 -6.726 -9.480 1.00 83.06 69 ASN A C 1
ATOM 522 O O . ASN A 1 69 ? 3.498 -6.885 -8.875 1.00 83.06 69 ASN A O 1
ATOM 526 N N . GLU A 1 70 ? 5.558 -5.998 -8.991 1.00 85.44 70 GLU A N 1
ATOM 527 C CA . GLU A 1 70 ? 5.515 -5.269 -7.728 1.00 85.44 70 GLU A CA 1
ATOM 528 C C . GLU A 1 70 ? 5.731 -3.776 -7.979 1.00 85.44 70 GLU A C 1
ATOM 530 O O . GLU A 1 70 ? 6.324 -3.354 -8.971 1.00 85.44 70 GLU A O 1
ATOM 535 N N . THR A 1 71 ? 5.234 -2.949 -7.067 1.00 88.81 71 THR A N 1
ATOM 536 C CA . THR A 1 71 ? 5.478 -1.509 -7.095 1.00 88.81 71 THR A CA 1
ATOM 537 C C . THR A 1 71 ? 5.622 -1.000 -5.675 1.00 88.81 71 THR A C 1
ATOM 539 O O . THR A 1 71 ? 4.949 -1.482 -4.762 1.00 88.81 71 THR A O 1
ATOM 542 N N . MET A 1 72 ? 6.480 -0.001 -5.478 1.00 89.62 72 MET A N 1
ATOM 543 C CA . MET A 1 72 ? 6.521 0.704 -4.208 1.00 89.62 72 MET A CA 1
ATOM 544 C C . MET A 1 72 ? 5.525 1.857 -4.245 1.00 89.62 72 MET A C 1
ATOM 546 O O . MET A 1 72 ? 5.607 2.741 -5.099 1.00 89.62 72 MET A O 1
ATOM 550 N N . ILE A 1 73 ? 4.584 1.844 -3.305 1.00 91.94 73 ILE A N 1
ATOM 551 C CA . ILE A 1 73 ? 3.626 2.929 -3.116 1.00 91.94 73 ILE A CA 1
ATOM 552 C C . ILE A 1 73 ? 4.000 3.760 -1.895 1.00 91.94 73 ILE A C 1
ATOM 554 O O . ILE A 1 73 ? 4.441 3.246 -0.868 1.00 91.94 73 ILE A O 1
ATOM 558 N N . ARG A 1 74 ? 3.783 5.066 -1.993 1.00 90.12 74 ARG A N 1
ATOM 559 C CA . ARG A 1 74 ? 3.808 5.982 -0.862 1.00 90.12 74 ARG A CA 1
ATOM 560 C C . ARG A 1 74 ? 2.393 6.108 -0.324 1.00 90.12 74 ARG A C 1
ATOM 562 O O . ARG A 1 74 ? 1.518 6.632 -1.011 1.00 90.12 74 ARG A O 1
ATOM 569 N N . LEU A 1 75 ? 2.179 5.673 0.912 1.00 90.62 75 LEU A N 1
ATOM 570 C CA . LEU A 1 75 ? 0.922 5.877 1.625 1.00 90.62 75 LEU A CA 1
ATOM 571 C C . LEU A 1 75 ? 1.031 7.122 2.525 1.00 90.62 75 LEU A C 1
ATOM 573 O O . LEU A 1 75 ? 1.960 7.189 3.333 1.00 90.62 75 LEU A O 1
ATOM 577 N N . PRO A 1 76 ? 0.128 8.115 2.410 1.00 89.50 76 PRO A N 1
ATOM 578 C CA . PRO A 1 76 ? 0.139 9.275 3.297 1.00 89.50 76 PRO A CA 1
ATOM 579 C C . PRO A 1 76 ? 0.005 8.902 4.775 1.00 89.50 76 PRO A C 1
ATOM 581 O O . PRO A 1 76 ? -0.739 7.996 5.143 1.00 89.50 76 PRO A O 1
ATOM 584 N N . ALA A 1 77 ? 0.694 9.639 5.647 1.00 89.56 77 ALA A N 1
ATOM 585 C CA . ALA A 1 77 ? 0.742 9.327 7.076 1.00 89.56 77 ALA A CA 1
ATOM 586 C C . ALA A 1 77 ? -0.638 9.375 7.761 1.00 89.56 77 ALA A C 1
ATOM 588 O O . ALA A 1 77 ? -0.901 8.606 8.682 1.00 89.56 77 ALA A O 1
ATOM 589 N N . ASN A 1 78 ? -1.545 10.238 7.300 1.00 88.12 78 ASN A N 1
ATOM 590 C CA . ASN A 1 78 ? -2.913 10.311 7.815 1.00 88.12 78 ASN A CA 1
ATOM 591 C C . ASN A 1 78 ? -3.762 9.081 7.453 1.00 88.12 78 ASN A C 1
ATOM 593 O O . ASN A 1 78 ? -4.763 8.844 8.119 1.00 88.12 78 ASN A O 1
ATOM 597 N N . MET A 1 79 ? -3.368 8.273 6.465 1.00 90.88 79 MET A N 1
ATOM 598 C CA . MET A 1 79 ? -4.058 7.025 6.121 1.00 90.88 79 MET A CA 1
ATOM 599 C C . MET A 1 79 ? -3.720 5.875 7.076 1.00 90.88 79 MET A C 1
ATOM 601 O O 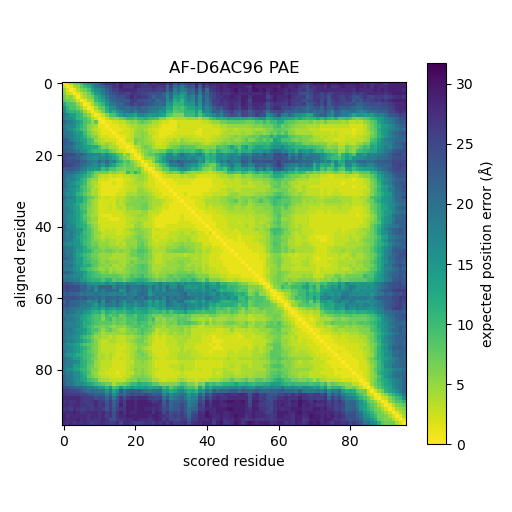. MET A 1 79 ? -4.462 4.897 7.132 1.00 90.88 79 MET A O 1
ATOM 605 N N . LEU A 1 80 ? -2.639 5.986 7.863 1.00 89.44 80 LEU A N 1
ATOM 606 C CA . LEU A 1 80 ? -2.214 4.938 8.801 1.00 89.44 80 LEU A CA 1
ATOM 607 C C . LEU A 1 80 ? -3.297 4.590 9.832 1.00 89.44 80 LEU A C 1
ATOM 609 O O . LEU A 1 80 ? -3.345 3.459 10.302 1.00 89.44 80 LEU A O 1
ATOM 613 N N . GLN A 1 81 ? -4.192 5.532 10.149 1.00 89.19 81 GLN A N 1
ATOM 614 C CA . GLN A 1 81 ? -5.314 5.309 11.067 1.00 89.19 81 GLN A CA 1
ATOM 615 C C . GLN A 1 81 ? -6.325 4.264 10.564 1.00 89.19 81 GLN A C 1
ATOM 617 O O . GLN A 1 81 ? -7.053 3.689 11.367 1.00 89.19 81 GLN A O 1
ATOM 622 N N . PHE A 1 82 ? -6.374 4.024 9.250 1.00 90.31 82 PHE A N 1
ATOM 623 C CA . PHE A 1 82 ? -7.280 3.056 8.634 1.00 90.31 82 PHE A CA 1
ATOM 624 C C . PHE A 1 82 ? -6.663 1.660 8.514 1.00 90.31 82 PHE A C 1
ATOM 626 O O . PHE A 1 82 ? -7.377 0.719 8.177 1.00 90.31 82 PHE A O 1
ATOM 633 N N . ILE A 1 83 ? -5.360 1.503 8.785 1.00 90.75 83 ILE A N 1
ATOM 634 C CA . ILE A 1 83 ? -4.698 0.196 8.779 1.00 90.75 83 ILE A CA 1
ATOM 635 C C . ILE A 1 83 ? -5.092 -0.544 10.064 1.00 90.75 83 ILE A C 1
ATOM 637 O O . ILE A 1 83 ? -4.765 -0.071 11.158 1.00 90.75 83 ILE A O 1
ATOM 641 N N . PRO A 1 84 ? -5.769 -1.704 9.968 1.00 86.06 84 PRO A N 1
ATOM 642 C CA . PRO A 1 84 ? -6.099 -2.502 11.136 1.00 86.06 84 PRO A CA 1
ATOM 643 C C . PRO A 1 84 ? -4.819 -2.898 11.867 1.00 86.06 84 PRO A C 1
ATOM 645 O O . PRO A 1 84 ? -3.900 -3.475 11.286 1.00 86.06 84 PRO A O 1
ATOM 648 N N . ARG A 1 85 ? -4.750 -2.588 13.159 1.00 81.38 85 ARG A N 1
ATOM 649 C CA . ARG A 1 85 ? -3.656 -3.052 14.004 1.00 81.38 85 ARG A CA 1
ATOM 650 C C . ARG A 1 85 ? -3.992 -4.465 14.453 1.00 81.38 85 ARG A C 1
ATOM 652 O O . ARG A 1 85 ? -4.989 -4.647 15.143 1.00 81.38 85 ARG A O 1
ATOM 659 N N . THR A 1 86 ? -3.152 -5.441 14.117 1.00 68.81 86 THR A N 1
ATOM 660 C CA . THR A 1 86 ? -3.169 -6.710 14.843 1.00 68.81 86 THR A CA 1
ATOM 661 C C . THR A 1 86 ? -2.761 -6.377 16.270 1.00 68.81 86 THR A C 1
ATOM 663 O O . THR A 1 86 ? -1.651 -5.898 16.523 1.00 68.81 86 THR A O 1
ATOM 666 N N . ASP A 1 87 ? -3.684 -6.537 17.202 1.00 59.28 87 ASP A N 1
ATOM 667 C CA . ASP A 1 87 ? -3.416 -6.546 18.624 1.00 59.28 87 ASP A CA 1
ATOM 668 C C . ASP A 1 87 ? -2.470 -7.715 18.908 1.00 59.28 87 ASP A C 1
ATOM 670 O O . ASP A 1 87 ? -2.873 -8.829 19.224 1.00 59.28 87 ASP A O 1
ATOM 674 N N . GLY A 1 88 ? -1.166 -7.475 18.746 1.00 51.41 88 GLY A N 1
ATOM 675 C CA . GLY A 1 88 ? -0.137 -8.345 19.295 1.00 51.41 88 GLY A CA 1
ATOM 676 C C . GLY A 1 88 ? -0.467 -8.528 20.771 1.00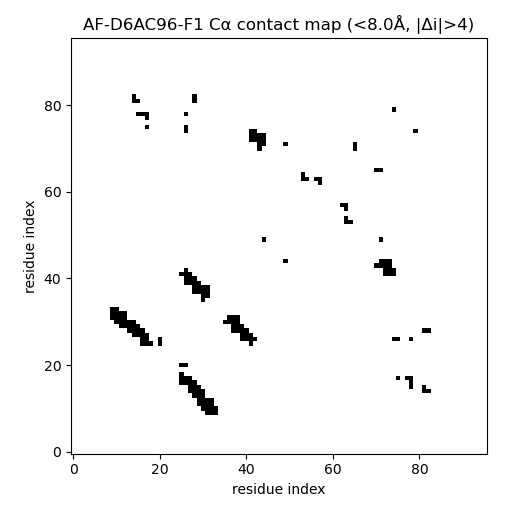 51.41 88 GLY A C 1
ATOM 677 O O . GLY A 1 88 ? -0.409 -7.561 21.528 1.00 51.41 88 GLY A O 1
ATOM 678 N N . GLY A 1 89 ? -0.935 -9.728 21.115 1.00 50.91 89 GLY A N 1
ATOM 679 C CA . GLY A 1 89 ? -1.772 -9.977 22.276 1.00 50.91 89 GLY A CA 1
ATOM 680 C C . GLY A 1 89 ? -1.375 -9.215 23.535 1.00 50.91 89 GLY A C 1
ATOM 681 O O . GLY A 1 89 ? -0.276 -9.342 24.067 1.00 50.91 89 GLY A O 1
ATOM 682 N N . SER A 1 90 ? -2.343 -8.498 24.078 1.00 45.31 90 SER A N 1
ATOM 683 C CA . SER A 1 90 ? -2.551 -8.459 25.517 1.00 45.31 90 SER A CA 1
ATOM 684 C C . SER A 1 90 ? -4.050 -8.398 25.739 1.00 45.31 90 SER A C 1
ATOM 686 O O . SER A 1 90 ? -4.618 -7.360 26.066 1.00 45.31 90 SER A O 1
ATOM 688 N N . SER A 1 91 ? -4.690 -9.558 25.573 1.00 47.47 91 SER A N 1
ATOM 689 C CA . SER A 1 91 ? -5.854 -9.881 26.388 1.00 47.47 91 SER A CA 1
ATOM 690 C C . SER A 1 91 ? -5.387 -9.881 27.844 1.00 47.47 91 SER A C 1
ATOM 692 O O . SER A 1 91 ? -5.046 -10.912 28.417 1.00 47.47 91 SER A O 1
ATOM 694 N N . ALA A 1 92 ? -5.314 -8.694 28.442 1.00 52.69 92 ALA A N 1
ATOM 695 C CA . ALA A 1 92 ? -5.347 -8.545 29.882 1.00 52.69 92 ALA A CA 1
ATOM 696 C C . ALA A 1 92 ? -6.795 -8.807 30.315 1.00 52.69 92 ALA A C 1
ATOM 698 O O . ALA A 1 92 ? -7.545 -7.900 30.667 1.00 52.69 92 ALA A O 1
ATOM 699 N N . THR A 1 93 ? -7.206 -10.072 30.222 1.00 46.97 93 THR A N 1
ATOM 700 C CA . THR A 1 93 ? -8.381 -10.561 30.930 1.00 46.97 93 THR A CA 1
ATOM 701 C C . THR A 1 93 ? -8.013 -10.623 32.411 1.00 46.97 93 THR A C 1
ATOM 703 O O . THR A 1 93 ? -7.282 -11.503 32.848 1.00 46.97 93 THR A O 1
ATOM 706 N N . THR A 1 94 ? -8.488 -9.606 33.127 1.00 47.69 94 THR A N 1
ATOM 707 C CA . THR A 1 94 ? -9.158 -9.656 34.434 1.00 47.69 94 THR A CA 1
ATOM 708 C C . THR A 1 94 ? -8.554 -10.512 35.551 1.00 47.69 94 THR A C 1
ATOM 710 O O . THR A 1 94 ? -8.611 -11.737 35.533 1.00 47.69 94 THR A O 1
ATOM 713 N N . GLY A 1 95 ? -8.193 -9.834 36.641 1.00 47.94 95 GLY A N 1
ATOM 714 C CA . GLY A 1 95 ? -8.205 -10.388 37.992 1.00 47.94 95 GLY A CA 1
ATOM 715 C C . GLY A 1 95 ? -8.485 -9.269 38.994 1.00 47.94 95 GLY A C 1
ATOM 716 O O . GLY A 1 95 ? -7.628 -8.414 39.176 1.00 47.94 95 GLY A O 1
ATOM 717 N N . THR A 1 96 ? -9.716 -9.274 39.513 1.00 48.31 96 THR A N 1
ATOM 718 C CA . THR A 1 96 ? -10.312 -8.538 40.655 1.00 48.31 96 THR A CA 1
ATOM 719 C C . THR A 1 96 ? -9.386 -7.811 41.621 1.00 48.31 96 THR A C 1
ATOM 721 O O . THR A 1 96 ? -8.433 -8.460 42.106 1.00 48.31 96 THR A O 1
#

Mean predicted aligned error: 11.1 Å

Radius of gyration: 18.6 Å; Cα contacts (8 Å, |Δi|>4): 94; chains: 1; bounding box: 40×47×59 Å

Sequence (96 aa):
MQSTWRAVIMALRFLGIDPNSPTDESPTIWLDDVTGDLIIQSYVADAGTVERAKEVGSIPGHSTEIPPNETMIRLPANMLQFIPRTDGGSSATTGT